Protein AF-A0A662KJL3-F1 (afdb_monomer)

Foldseek 3Di:
DQDDDPDPLCCLVPPVDDPVNVVVLVVVLVVVVVLVWQEEEAEPCRQVP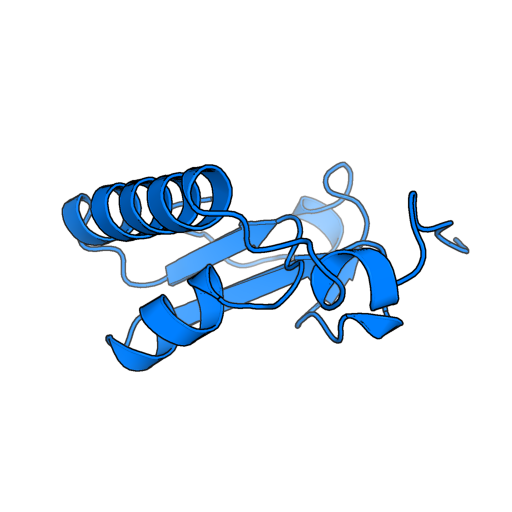NVVVCVVVVHHYFYEYCDCVSPGNDNDDPVCCVVPDPDDTPYD

Nearest PDB structures (foldseek):
  3e8s-assembly1_A-2  TM=8.113E-01  e=6.074E-03  Pseudomonas putida KT2440
  2azt-assembly1_A-2  TM=7.129E-01  e=5.740E-02  Homo sapiens
  1d2h-assembly1_C  TM=7.450E-01  e=1.593E-01  Rattus norvegicus
  8ryd-assembly1_B  TM=5.992E-01  e=9.243E-02  Pseudomonas aeruginosa
  3thr-assembly1_B  TM=5.463E-01  e=4.680E-02  Rattus norvegicus

Secondary structure (DSSP, 8-state):
-----SS-GGGGTSS---HHHHHHHHHHHHHHHHT--SEEEEES-TTSHHHHHHHHTT-EEEEEES-GGG--SEE--GGGHHHH--S--SB-

Mean predicted aligned error: 2.83 Å

Sequence (92 aa):
MKFVPQVPKEHYFKNYDTKERWISYWYQINEVLKLNPENVLEVGVGNKVVSDYLRKQGIKVTTVDIDPELEPDFVCSVTNLSEVLKSKYDVV

Radius of gyration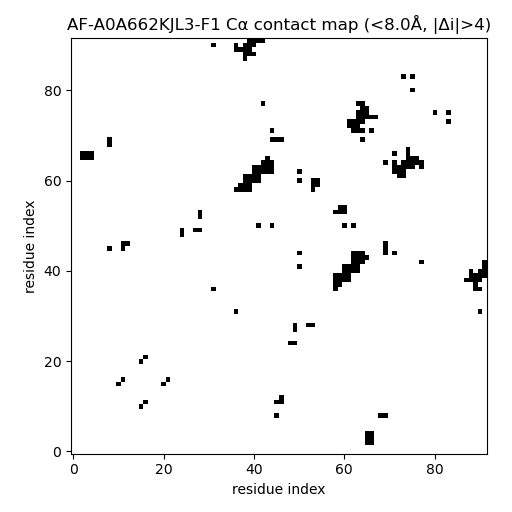: 13.45 Å; Cα contacts (8 Å, |Δi|>4): 110; chains: 1; bounding box: 29×31×34 Å

Structure (mmCIF, N/CA/C/O backbone):
data_AF-A0A662KJL3-F1
#
_entry.id   AF-A0A662KJL3-F1
#
loop_
_atom_site.group_PDB
_atom_site.id
_atom_site.type_symbol
_atom_site.label_atom_id
_atom_site.label_alt_id
_atom_site.label_comp_id
_atom_site.label_asym_id
_atom_site.label_entity_id
_atom_site.label_seq_id
_atom_site.pdbx_PDB_ins_code
_atom_site.Cartn_x
_atom_site.Cartn_y
_atom_site.Cartn_z
_atom_site.occupancy
_atom_site.B_iso_or_equiv
_atom_site.auth_seq_id
_atom_site.auth_comp_id
_atom_site.auth_asym_id
_atom_site.auth_atom_id
_atom_site.pdbx_PDB_model_num
ATOM 1 N N . MET A 1 1 ? 11.807 -19.728 7.119 1.00 58.69 1 MET A N 1
ATOM 2 C CA . MET A 1 1 ? 11.661 -20.126 5.699 1.00 58.69 1 MET A CA 1
ATOM 3 C C . MET A 1 1 ? 12.321 -19.063 4.841 1.00 58.69 1 MET A C 1
ATOM 5 O O . MET A 1 1 ? 12.260 -17.903 5.223 1.00 58.69 1 MET A O 1
ATOM 9 N N . LYS A 1 2 ? 12.974 -19.432 3.735 1.00 73.38 2 LYS A N 1
ATOM 10 C CA . LYS A 1 2 ? 13.490 -18.453 2.771 1.00 73.38 2 LYS A CA 1
ATOM 11 C C . LYS A 1 2 ? 12.401 -18.247 1.720 1.00 73.38 2 LYS A C 1
ATOM 13 O O . LYS A 1 2 ? 12.139 -19.168 0.951 1.00 73.38 2 LYS A O 1
ATOM 18 N N . PHE A 1 3 ? 11.713 -17.109 1.761 1.00 87.00 3 PHE A N 1
ATOM 19 C CA . PHE A 1 3 ? 10.756 -16.760 0.716 1.00 87.00 3 PHE A CA 1
ATOM 20 C C . PHE A 1 3 ? 11.512 -16.490 -0.586 1.00 87.00 3 PHE A C 1
ATOM 22 O O . PHE A 1 3 ? 12.631 -15.974 -0.564 1.00 87.00 3 PHE A O 1
ATOM 29 N N . VAL A 1 4 ? 10.921 -16.892 -1.708 1.00 91.38 4 VAL A N 1
ATOM 30 C CA . VAL A 1 4 ? 11.453 -16.616 -3.043 1.00 91.38 4 VAL A CA 1
ATOM 31 C C . VAL A 1 4 ? 10.485 -15.637 -3.704 1.00 91.38 4 VAL A C 1
ATOM 33 O O . VAL A 1 4 ? 9.349 -16.036 -3.971 1.00 91.38 4 VAL A O 1
ATOM 36 N N . PRO A 1 5 ? 10.887 -14.373 -3.924 1.00 90.81 5 PRO A N 1
ATOM 37 C CA . PRO A 1 5 ? 10.066 -13.400 -4.637 1.00 90.81 5 PRO A CA 1
ATOM 38 C C . PRO A 1 5 ? 9.723 -13.881 -6.051 1.00 90.81 5 PRO A C 1
ATOM 40 O O . PRO A 1 5 ? 10.532 -14.538 -6.709 1.00 90.81 5 PRO A O 1
ATOM 43 N N . GLN A 1 6 ? 8.520 -13.550 -6.529 1.00 90.19 6 GLN A N 1
ATOM 44 C CA . GLN A 1 6 ? 8.067 -13.928 -7.875 1.00 90.19 6 GLN A CA 1
ATOM 45 C C . GLN A 1 6 ? 8.865 -13.211 -8.976 1.00 90.19 6 GLN A C 1
ATOM 47 O O . GLN A 1 6 ? 9.115 -13.778 -10.039 1.00 90.19 6 GLN A O 1
ATOM 52 N N . VAL A 1 7 ? 9.235 -11.956 -8.727 1.00 94.00 7 VAL A N 1
ATOM 53 C CA . VAL A 1 7 ? 9.966 -11.074 -9.641 1.00 94.00 7 VAL A CA 1
ATOM 54 C C . VAL A 1 7 ? 11.036 -10.306 -8.856 1.00 94.00 7 VAL A C 1
ATOM 56 O O . VAL A 1 7 ? 10.866 -10.128 -7.651 1.00 94.00 7 VAL A O 1
ATOM 59 N N . PRO A 1 8 ? 12.119 -9.832 -9.502 1.00 94.19 8 PRO A N 1
ATOM 60 C CA . PRO A 1 8 ? 13.066 -8.914 -8.869 1.00 94.19 8 PRO A CA 1
ATOM 61 C C . PRO A 1 8 ? 12.385 -7.598 -8.480 1.00 94.19 8 PRO A C 1
ATOM 63 O O . PRO A 1 8 ? 11.493 -7.140 -9.203 1.00 94.19 8 PRO A O 1
ATOM 66 N N . LYS A 1 9 ? 12.843 -6.940 -7.409 1.00 94.50 9 LYS A N 1
ATOM 67 C CA . LYS A 1 9 ? 12.264 -5.669 -6.938 1.00 94.50 9 LYS A CA 1
ATOM 68 C C . LYS A 1 9 ? 12.206 -4.590 -8.017 1.00 94.50 9 LYS A C 1
ATOM 70 O O . LYS A 1 9 ? 11.261 -3.808 -8.062 1.00 94.50 9 LYS A O 1
ATOM 75 N N . GLU A 1 10 ? 13.174 -4.568 -8.938 1.00 95.50 10 GLU A N 1
ATOM 76 C CA . GLU A 1 10 ? 13.250 -3.590 -10.027 1.00 95.50 10 GLU A CA 1
ATOM 77 C C . GLU A 1 10 ? 12.020 -3.644 -10.939 1.00 95.50 10 GLU A C 1
ATOM 79 O O . GLU A 1 10 ? 11.695 -2.643 -11.582 1.00 95.50 10 GLU A O 1
ATOM 84 N N . HIS A 1 11 ? 11.318 -4.785 -10.977 1.00 95.00 11 HIS A N 1
ATOM 85 C CA . HIS A 1 11 ? 10.069 -4.940 -11.711 1.00 95.00 11 HIS A CA 1
ATOM 86 C C . HIS A 1 11 ? 9.036 -3.883 -11.320 1.00 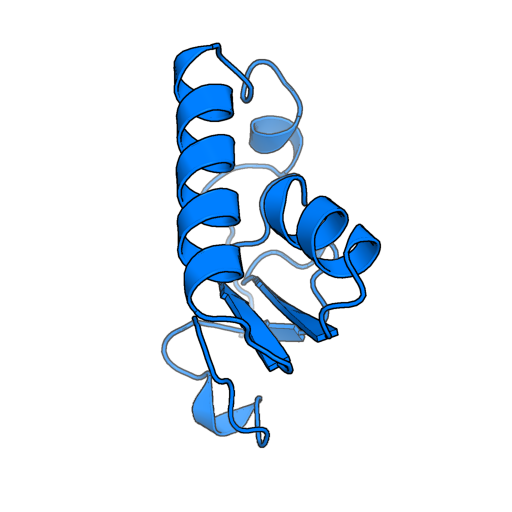95.00 11 HIS A C 1
ATOM 88 O O . HIS A 1 11 ? 8.356 -3.380 -12.205 1.00 95.00 11 HIS A O 1
ATOM 94 N N . TYR A 1 12 ? 8.955 -3.510 -10.038 1.00 94.56 12 TYR A N 1
ATOM 95 C CA . TYR A 1 12 ? 7.976 -2.543 -9.532 1.00 94.56 12 TYR A CA 1
ATOM 96 C C . TYR A 1 12 ? 8.354 -1.081 -9.814 1.00 94.56 12 TYR A C 1
ATOM 98 O O . TYR A 1 12 ? 7.510 -0.197 -9.700 1.00 94.56 12 TYR A O 1
ATOM 106 N N . PHE A 1 13 ? 9.600 -0.811 -10.218 1.00 92.25 13 PHE A N 1
ATOM 107 C CA . PHE A 1 13 ? 10.107 0.551 -10.444 1.00 92.25 13 PHE A CA 1
ATOM 108 C C . PHE A 1 13 ? 10.417 0.847 -11.916 1.00 92.25 13 PHE A C 1
ATOM 110 O O . PHE A 1 13 ? 10.486 2.009 -12.316 1.00 92.25 13 PHE A O 1
ATOM 117 N N . LYS A 1 14 ? 10.603 -0.183 -12.751 1.00 92.00 14 LYS A N 1
ATOM 118 C CA . LYS A 1 14 ? 10.966 -0.024 -14.164 1.00 92.00 14 LYS A CA 1
ATOM 119 C C . LYS A 1 14 ? 9.792 -0.368 -15.075 1.00 92.00 14 LYS A C 1
ATOM 121 O O . LYS A 1 14 ? 9.507 -1.535 -15.314 1.00 92.00 14 LYS A O 1
ATOM 126 N N . ASN A 1 15 ? 9.159 0.660 -15.644 1.00 90.50 15 ASN A N 1
ATOM 127 C CA . ASN A 1 15 ? 8.003 0.543 -16.549 1.00 90.50 15 ASN A CA 1
ATOM 128 C C . ASN A 1 15 ? 6.766 -0.144 -15.930 1.00 90.50 15 ASN A C 1
ATOM 130 O O . ASN A 1 15 ? 5.874 -0.564 -16.664 1.00 90.50 15 ASN A O 1
ATOM 134 N N . TYR A 1 16 ? 6.703 -0.258 -14.600 1.00 94.50 16 TYR A N 1
ATOM 135 C CA . TYR A 1 16 ? 5.569 -0.855 -13.889 1.00 94.50 16 TYR A CA 1
ATOM 136 C C . TYR A 1 16 ? 4.322 0.033 -13.924 1.00 94.50 16 TYR A C 1
ATOM 138 O O . TYR A 1 16 ? 3.198 -0.441 -14.113 1.00 94.50 16 TYR A O 1
ATOM 146 N N . ASP A 1 17 ? 4.542 1.339 -13.770 1.00 96.19 17 ASP A N 1
ATOM 147 C CA . ASP A 1 17 ? 3.498 2.344 -13.609 1.00 96.19 17 ASP A CA 1
ATOM 148 C C . ASP A 1 17 ? 2.971 2.842 -14.960 1.00 96.19 17 ASP A C 1
ATOM 150 O O . ASP A 1 17 ? 3.139 4.001 -15.347 1.00 96.19 17 ASP A O 1
ATOM 154 N N . THR A 1 18 ? 2.318 1.946 -15.702 1.00 97.12 18 THR A N 1
ATOM 155 C CA . THR A 1 18 ? 1.548 2.324 -16.894 1.00 97.12 18 THR A CA 1
ATOM 156 C C . THR A 1 18 ? 0.326 3.168 -16.516 1.00 97.12 18 THR A C 1
ATOM 158 O O . THR A 1 18 ? -0.065 3.265 -15.349 1.00 97.12 18 THR A O 1
ATOM 161 N N . LYS A 1 19 ? -0.341 3.763 -17.510 1.00 98.00 19 LYS A N 1
ATOM 162 C CA . LYS A 1 19 ? -1.580 4.524 -17.287 1.00 98.00 19 LYS A CA 1
ATOM 163 C C . LYS A 1 19 ? -2.653 3.676 -16.593 1.00 98.00 19 LYS A C 1
ATOM 165 O O . LYS A 1 19 ? -3.324 4.144 -15.679 1.00 98.00 19 LYS A O 1
ATOM 170 N N . GLU A 1 20 ? -2.800 2.424 -17.008 1.00 97.94 20 GLU A N 1
ATOM 171 C CA . GLU A 1 20 ? -3.762 1.469 -16.456 1.00 97.94 20 GLU A CA 1
ATOM 172 C C . GLU A 1 20 ? -3.421 1.125 -15.000 1.00 97.94 20 GLU A C 1
ATOM 174 O O . GLU A 1 20 ? -4.315 1.000 -14.157 1.00 97.94 20 GLU A O 1
ATOM 179 N N . ARG A 1 21 ? -2.125 1.038 -14.676 1.00 97.25 21 ARG A N 1
ATOM 180 C CA . ARG A 1 21 ? -1.651 0.819 -13.308 1.00 97.25 21 ARG A CA 1
ATOM 181 C C . ARG A 1 21 ? -1.983 2.007 -12.407 1.00 97.25 21 ARG A C 1
ATOM 183 O O . ARG A 1 21 ? -2.551 1.807 -11.339 1.00 97.25 21 ARG A O 1
ATOM 190 N N . TRP A 1 22 ? -1.735 3.231 -12.872 1.00 97.81 22 TRP A N 1
ATOM 191 C CA . TRP A 1 22 ? -2.115 4.452 -12.153 1.00 97.81 22 TRP A CA 1
ATOM 192 C C . TRP A 1 22 ? -3.614 4.535 -11.872 1.00 97.81 22 TRP A C 1
ATOM 194 O O . TRP A 1 22 ? -4.018 4.873 -10.761 1.00 97.81 22 TRP A O 1
ATOM 204 N N . ILE A 1 23 ? -4.444 4.180 -12.855 1.00 98.50 23 ILE A N 1
ATOM 205 C CA . ILE A 1 23 ? -5.899 4.102 -12.671 1.00 98.50 23 ILE A CA 1
ATOM 206 C C . ILE A 1 23 ? -6.247 3.054 -11.603 1.00 98.50 23 ILE A C 1
ATOM 208 O O . ILE A 1 23 ? -7.109 3.297 -10.763 1.00 98.50 23 ILE A O 1
ATOM 212 N N . SER A 1 24 ? -5.549 1.917 -11.589 1.00 98.12 24 SER A N 1
ATOM 213 C CA . SER A 1 24 ? -5.757 0.873 -10.580 1.00 98.12 24 SER A CA 1
ATOM 214 C C . SER A 1 24 ? -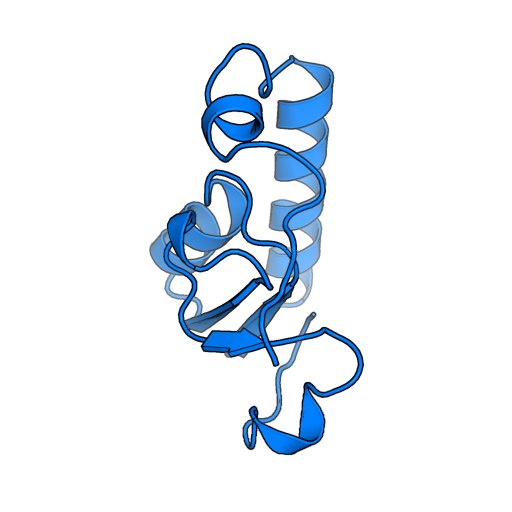5.415 1.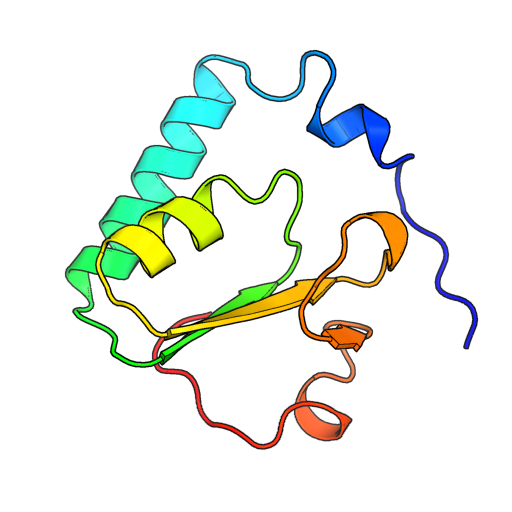359 -9.167 1.00 98.12 24 SER A C 1
ATOM 216 O O . SER A 1 24 ? -6.207 1.133 -8.255 1.00 98.12 24 SER A O 1
ATOM 218 N N . TYR A 1 25 ? -4.295 2.072 -8.982 1.00 98.31 25 TYR A N 1
ATOM 219 C CA . TYR A 1 25 ? -3.966 2.687 -7.690 1.00 98.31 25 TYR A CA 1
ATOM 220 C C . TYR A 1 25 ? -5.029 3.692 -7.259 1.00 98.31 25 TYR A C 1
ATOM 222 O O . TYR A 1 25 ? -5.435 3.692 -6.100 1.00 98.31 25 TYR A O 1
ATOM 230 N N . TRP A 1 26 ? -5.512 4.521 -8.192 1.00 98.56 26 TRP A N 1
ATOM 231 C CA . TRP A 1 26 ? -6.560 5.495 -7.901 1.00 98.56 26 TRP A CA 1
ATOM 232 C C . TRP A 1 26 ? -7.822 4.819 -7.358 1.00 98.56 26 TRP A C 1
ATOM 234 O O . TRP A 1 26 ? -8.338 5.255 -6.332 1.00 98.56 26 TRP A O 1
ATOM 244 N N . TYR A 1 27 ? -8.287 3.733 -7.987 1.00 98.62 27 TYR A N 1
ATOM 245 C CA . TYR A 1 27 ? -9.449 2.990 -7.492 1.00 98.62 27 TYR A CA 1
ATOM 246 C C . TYR A 1 27 ? -9.192 2.366 -6.119 1.00 98.62 27 TYR A C 1
ATOM 248 O O . TYR A 1 27 ? -10.032 2.515 -5.241 1.00 98.62 27 TYR A O 1
ATOM 256 N N . GLN A 1 28 ? -8.040 1.724 -5.905 1.00 98.56 28 GLN A N 1
ATOM 257 C CA . GLN A 1 28 ? -7.696 1.131 -4.605 1.00 98.56 28 GLN A CA 1
ATOM 258 C C . GLN A 1 28 ? -7.726 2.180 -3.488 1.00 98.56 28 GLN A C 1
ATOM 260 O O . GLN A 1 28 ? -8.433 2.011 -2.500 1.00 98.56 28 GLN A O 1
ATOM 265 N N . ILE A 1 29 ? -7.037 3.306 -3.686 1.00 98.69 29 ILE A N 1
ATOM 266 C CA . ILE A 1 29 ? -7.021 4.424 -2.737 1.00 98.69 29 ILE A CA 1
ATOM 267 C C . ILE A 1 29 ? -8.441 4.950 -2.502 1.00 98.69 29 ILE A C 1
ATOM 269 O O . ILE A 1 29 ? -8.858 5.110 -1.359 1.00 98.69 29 ILE A O 1
ATOM 273 N N . ASN A 1 30 ? -9.194 5.213 -3.570 1.00 98.62 30 ASN A N 1
ATOM 274 C CA . ASN A 1 30 ? -10.539 5.770 -3.478 1.00 98.62 30 ASN A CA 1
ATOM 275 C C . ASN A 1 30 ? -11.505 4.843 -2.723 1.00 98.62 30 ASN A C 1
ATOM 277 O O . ASN A 1 30 ? -12.271 5.319 -1.889 1.00 98.62 30 ASN A O 1
ATOM 281 N N . GLU A 1 31 ? -11.465 3.535 -2.982 1.00 98.62 31 GLU A N 1
ATOM 282 C CA . GLU A 1 31 ? -12.305 2.570 -2.269 1.00 98.62 31 GLU A CA 1
ATOM 283 C C . GLU A 1 31 ? -11.900 2.430 -0.798 1.00 98.62 31 GLU A C 1
ATOM 285 O O . GLU A 1 31 ? -12.781 2.404 0.058 1.00 98.62 31 GLU A O 1
ATOM 290 N N . VAL A 1 32 ? -10.600 2.448 -0.475 1.00 98.56 32 VAL A N 1
ATOM 291 C CA . VAL A 1 32 ? -10.144 2.466 0.925 1.00 98.56 32 VAL A CA 1
ATOM 292 C C . VAL A 1 32 ? -10.641 3.725 1.641 1.00 98.56 32 VAL A C 1
ATOM 294 O O . VAL A 1 32 ? -11.224 3.626 2.716 1.00 98.56 32 VAL A O 1
ATOM 297 N N . LEU A 1 33 ? -10.482 4.913 1.046 1.00 98.19 33 LEU A N 1
ATOM 298 C CA . LEU A 1 33 ? -10.888 6.175 1.678 1.00 98.19 33 LEU A CA 1
ATOM 299 C C . LEU A 1 33 ? -12.400 6.278 1.913 1.00 98.19 33 LEU A C 1
ATOM 301 O O . LEU A 1 33 ? -12.821 6.841 2.922 1.00 98.19 33 LEU A O 1
ATOM 305 N N . LYS A 1 34 ? -13.228 5.716 1.025 1.00 98.38 34 LYS A N 1
ATOM 306 C CA . LYS A 1 34 ? -14.693 5.693 1.194 1.00 98.38 34 LYS A CA 1
ATOM 307 C C . LYS A 1 34 ? -15.149 4.943 2.443 1.00 98.38 34 LYS A C 1
ATOM 309 O O . LYS A 1 34 ? -16.232 5.227 2.948 1.00 98.38 34 LYS A O 1
ATOM 314 N N . LEU A 1 35 ? -14.348 3.995 2.924 1.00 98.31 35 LEU A N 1
ATOM 315 C CA . LEU A 1 35 ? -14.639 3.234 4.137 1.00 98.31 35 LEU A CA 1
ATOM 316 C C . LEU A 1 35 ? -14.266 4.002 5.414 1.00 98.31 35 LEU A C 1
ATOM 318 O O . LEU A 1 35 ? -14.613 3.552 6.501 1.00 98.31 35 LEU A O 1
ATOM 322 N N . ASN A 1 36 ? -13.596 5.156 5.284 1.00 97.56 36 ASN A N 1
ATOM 323 C CA . ASN A 1 36 ? -13.085 5.969 6.388 1.00 97.56 36 ASN A CA 1
ATOM 324 C C . ASN A 1 36 ? -12.346 5.139 7.470 1.00 97.56 36 ASN A C 1
ATOM 326 O O . ASN A 1 36 ? -12.711 5.223 8.646 1.00 97.56 36 ASN A O 1
ATOM 330 N N . PRO A 1 37 ? -11.355 4.303 7.092 1.00 98.25 37 PRO A N 1
ATOM 331 C CA . PRO A 1 37 ? -10.668 3.423 8.028 1.00 98.25 37 PRO A CA 1
ATOM 332 C C . PRO A 1 37 ? -9.651 4.187 8.875 1.00 98.25 37 PRO A C 1
ATOM 334 O O . PRO A 1 37 ? -9.048 5.163 8.424 1.00 98.25 37 PRO A O 1
ATOM 337 N N . GLU A 1 38 ? -9.386 3.679 10.075 1.00 97.69 38 GLU A N 1
ATOM 338 C CA . GLU A 1 38 ? -8.299 4.174 10.919 1.00 97.69 38 GLU A CA 1
ATOM 339 C C . GLU A 1 38 ? -7.038 3.316 10.754 1.00 97.69 38 GLU A C 1
ATOM 341 O O . GLU A 1 38 ? -5.923 3.842 10.806 1.00 97.69 38 GLU A O 1
ATOM 346 N N . ASN A 1 39 ? -7.200 2.004 10.533 1.00 98.12 39 ASN A N 1
ATOM 347 C CA . ASN A 1 39 ? -6.107 1.037 10.474 1.00 98.12 39 ASN A CA 1
ATOM 348 C C . ASN A 1 39 ? -6.243 0.073 9.281 1.00 98.12 39 ASN A C 1
ATOM 350 O O . ASN A 1 39 ? -7.120 -0.789 9.257 1.00 98.12 39 ASN A O 1
ATOM 354 N N . VAL A 1 40 ? -5.322 0.171 8.322 1.00 98.62 40 VAL A N 1
ATOM 355 C CA . VAL A 1 40 ? -5.309 -0.588 7.061 1.00 98.62 40 VAL A CA 1
ATOM 356 C C . VAL A 1 40 ? -4.119 -1.546 7.015 1.00 98.62 40 VAL A C 1
ATOM 358 O O . VAL A 1 40 ? -3.017 -1.210 7.459 1.00 98.62 40 VAL A O 1
ATOM 361 N N . LEU A 1 41 ? -4.340 -2.739 6.470 1.00 98.38 41 LEU A N 1
ATOM 362 C CA . LEU A 1 41 ? -3.285 -3.681 6.103 1.00 98.38 41 LEU A CA 1
ATOM 363 C C . LEU A 1 41 ? -3.131 -3.677 4.582 1.00 98.38 41 LEU A C 1
ATOM 365 O O . LEU A 1 41 ? -4.093 -3.944 3.887 1.00 98.38 41 LEU A O 1
ATOM 369 N N . GLU A 1 42 ? -1.937 -3.425 4.060 1.00 98.50 42 GLU A N 1
ATOM 370 C CA . GLU A 1 42 ? -1.630 -3.638 2.642 1.00 98.50 42 GLU A CA 1
ATOM 371 C C . GLU A 1 42 ? -0.823 -4.933 2.495 1.00 98.50 42 GLU A C 1
ATOM 373 O O . GLU A 1 42 ? 0.244 -5.080 3.098 1.00 98.50 42 GLU A O 1
ATOM 378 N N . VAL A 1 43 ? -1.323 -5.874 1.690 1.00 97.81 43 VAL A N 1
ATOM 379 C CA . VAL A 1 43 ? -0.627 -7.126 1.356 1.00 97.81 43 VAL A CA 1
ATOM 380 C C . VAL A 1 43 ? -0.082 -7.036 -0.068 1.00 97.81 43 VAL A C 1
ATOM 382 O O . VAL A 1 43 ? -0.849 -6.891 -1.014 1.00 97.81 43 VAL A O 1
ATOM 385 N N . GLY A 1 44 ? 1.234 -7.185 -0.223 1.00 96.69 44 GLY A N 1
ATOM 386 C CA . GLY A 1 44 ? 1.927 -6.983 -1.495 1.00 96.69 44 GLY A CA 1
ATOM 387 C C . GLY A 1 44 ? 2.223 -5.503 -1.727 1.00 96.69 44 GLY A C 1
ATOM 388 O O . GLY A 1 44 ? 1.478 -4.821 -2.423 1.00 96.69 44 GLY A O 1
ATOM 389 N N . VAL A 1 45 ? 3.313 -4.999 -1.143 1.00 97.06 45 VAL A N 1
ATOM 390 C CA . VAL A 1 45 ? 3.580 -3.549 -1.043 1.00 97.06 45 VAL A CA 1
ATOM 391 C C . VAL A 1 45 ? 4.038 -2.921 -2.369 1.00 97.06 45 VAL A C 1
ATOM 393 O O . VAL A 1 45 ? 3.897 -1.715 -2.584 1.00 97.06 45 VAL A O 1
ATOM 396 N N . GLY A 1 46 ? 4.598 -3.727 -3.278 1.00 95.94 46 GLY A N 1
ATOM 397 C CA . GLY A 1 46 ? 5.075 -3.272 -4.586 1.00 95.94 46 GLY A CA 1
ATOM 398 C C . GLY A 1 46 ? 6.000 -2.052 -4.485 1.00 95.94 46 GLY A C 1
ATOM 399 O O . GLY A 1 46 ? 7.006 -2.075 -3.781 1.00 95.94 46 GLY A O 1
ATOM 400 N N . ASN A 1 47 ? 5.650 -0.968 -5.182 1.00 96.75 47 ASN A N 1
ATOM 401 C CA . ASN A 1 47 ? 6.391 0.300 -5.166 1.00 96.75 47 ASN A CA 1
ATOM 402 C C . ASN A 1 47 ? 5.866 1.331 -4.146 1.00 96.75 47 ASN A C 1
ATOM 404 O O . ASN A 1 47 ? 6.229 2.502 -4.245 1.00 96.75 47 ASN A O 1
ATOM 408 N N . LYS A 1 48 ? 5.027 0.918 -3.183 1.00 97.94 48 LYS A N 1
ATOM 409 C CA . LYS A 1 48 ? 4.501 1.739 -2.072 1.00 97.94 48 LYS A CA 1
ATOM 410 C C . LYS A 1 48 ? 3.554 2.885 -2.457 1.00 97.94 48 LYS A C 1
ATOM 412 O O . LYS A 1 48 ? 3.173 3.663 -1.588 1.00 97.94 48 LYS A O 1
ATOM 417 N N . VAL A 1 49 ? 3.104 3.001 -3.713 1.00 98.12 49 VAL A N 1
ATOM 418 C CA . VAL A 1 49 ? 2.235 4.124 -4.139 1.00 98.12 49 VAL A CA 1
ATOM 419 C C . VAL A 1 49 ? 0.950 4.225 -3.305 1.00 98.12 49 VAL A C 1
ATOM 421 O O . VAL A 1 49 ? 0.561 5.327 -2.910 1.00 98.12 49 VAL A O 1
ATOM 424 N N . VAL A 1 50 ? 0.297 3.095 -3.020 1.00 98.50 50 VAL A N 1
ATOM 425 C CA . VAL A 1 50 ? -0.966 3.066 -2.268 1.00 98.50 50 VAL A CA 1
ATOM 426 C C . VAL A 1 50 ? -0.725 3.350 -0.785 1.00 98.50 50 VAL A C 1
ATOM 428 O O . VAL A 1 50 ? -1.305 4.307 -0.263 1.00 98.50 50 VAL A O 1
ATOM 431 N N . SER A 1 51 ? 0.160 2.604 -0.109 1.00 98.56 51 SER A N 1
ATOM 432 C CA . SER A 1 51 ? 0.480 2.863 1.305 1.00 98.56 51 SER A CA 1
ATOM 433 C C . SER A 1 51 ? 0.992 4.274 1.558 1.00 98.56 51 SER A C 1
ATOM 435 O O . SER A 1 51 ? 0.549 4.904 2.518 1.00 98.56 51 SER A O 1
ATOM 437 N N . ASP A 1 52 ? 1.885 4.804 0.721 1.00 98.56 52 ASP A N 1
ATOM 438 C CA . ASP A 1 52 ? 2.429 6.149 0.914 1.00 98.56 52 ASP A CA 1
ATOM 439 C C . ASP A 1 52 ? 1.348 7.222 0.794 1.00 98.56 52 ASP A C 1
ATOM 441 O O . ASP A 1 52 ? 1.355 8.198 1.549 1.00 98.56 52 ASP A O 1
ATOM 445 N N . TYR A 1 53 ? 0.400 7.060 -0.132 1.00 98.62 53 TYR A N 1
ATOM 446 C CA . TYR A 1 53 ? -0.715 7.993 -0.248 1.00 98.62 53 TYR A CA 1
ATOM 447 C C . TYR A 1 53 ? -1.644 7.913 0.969 1.00 98.62 53 TYR A C 1
ATOM 449 O O . TYR A 1 53 ? -1.968 8.946 1.554 1.00 98.62 53 TYR A O 1
ATOM 457 N N . LEU A 1 54 ? -2.038 6.707 1.387 1.00 98.62 54 LEU A N 1
ATOM 458 C CA . LEU A 1 54 ? -2.915 6.508 2.547 1.00 98.62 54 LEU A CA 1
ATOM 459 C C . LEU A 1 54 ? -2.275 7.036 3.841 1.00 98.62 54 LEU A C 1
ATOM 461 O O . LEU A 1 54 ? -2.922 7.762 4.596 1.00 98.62 54 LEU A O 1
ATOM 465 N N . ARG A 1 55 ? -0.977 6.781 4.054 1.00 98.56 55 ARG A N 1
ATOM 466 C CA . ARG A 1 55 ? -0.213 7.345 5.181 1.00 98.56 55 ARG A CA 1
ATOM 467 C C . ARG A 1 55 ? -0.190 8.872 5.148 1.00 98.56 55 ARG A C 1
ATOM 469 O O . ARG A 1 55 ? -0.356 9.504 6.188 1.00 98.56 55 ARG A O 1
ATOM 476 N N . LYS A 1 56 ? -0.049 9.489 3.966 1.00 98.31 56 LYS A N 1
ATOM 477 C CA . LYS A 1 56 ? -0.146 10.955 3.806 1.00 98.31 56 LYS A CA 1
ATOM 478 C C . LYS A 1 56 ? -1.535 11.507 4.136 1.00 98.31 56 LYS A C 1
ATOM 480 O O . LYS A 1 56 ? -1.623 12.665 4.530 1.00 98.31 56 LYS A O 1
ATOM 485 N N . GLN A 1 57 ? -2.594 10.707 4.005 1.00 97.75 57 GLN A N 1
ATOM 486 C CA . GLN A 1 57 ? -3.944 11.062 4.466 1.00 97.75 57 GLN A CA 1
ATOM 487 C C . GLN A 1 57 ? -4.140 10.851 5.981 1.00 97.75 57 GLN A C 1
ATOM 489 O O . GLN A 1 57 ? -5.239 11.052 6.486 1.00 97.75 57 GLN A O 1
ATOM 494 N N . GLY A 1 58 ? -3.093 10.465 6.720 1.00 98.00 58 GLY A N 1
ATOM 495 C CA . GLY A 1 58 ? -3.147 10.245 8.167 1.00 98.00 58 GLY A CA 1
ATOM 496 C C . GLY A 1 58 ? -3.652 8.860 8.580 1.00 98.00 58 GLY A C 1
ATOM 497 O O . GLY A 1 58 ? -3.830 8.618 9.771 1.00 98.00 58 GLY A O 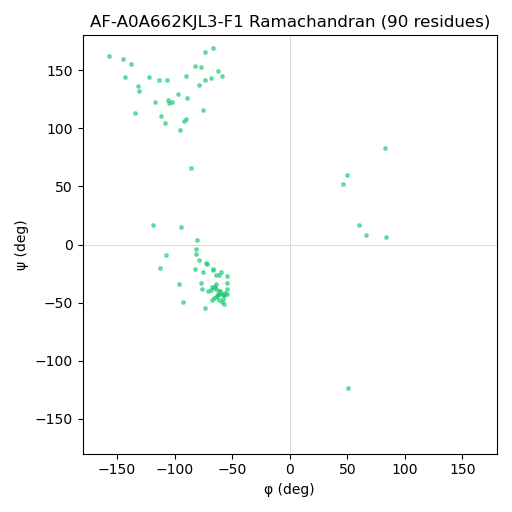1
ATOM 498 N N . ILE A 1 59 ? -3.859 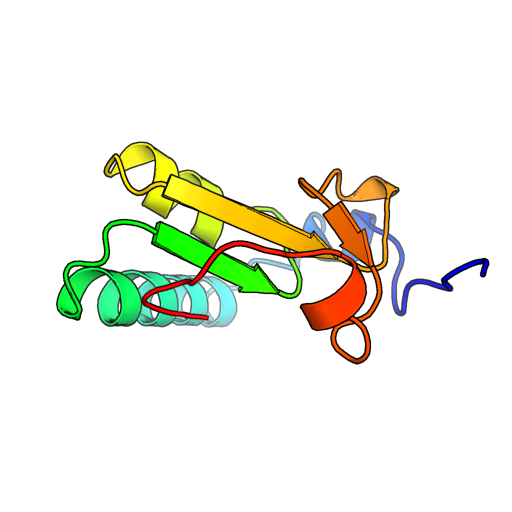7.946 7.628 1.00 98.44 59 ILE A N 1
ATOM 499 C CA . ILE A 1 59 ? -4.306 6.578 7.909 1.00 98.44 59 ILE A CA 1
ATOM 500 C C . ILE A 1 59 ? -3.120 5.748 8.395 1.00 98.44 59 ILE A C 1
ATOM 502 O O . ILE A 1 59 ? -2.024 5.798 7.826 1.00 98.44 59 ILE A O 1
ATOM 506 N N . LYS A 1 60 ? -3.336 4.936 9.432 1.00 98.44 60 LYS A N 1
ATOM 507 C CA . LYS A 1 60 ? -2.335 3.972 9.878 1.00 98.44 60 LYS A CA 1
ATOM 508 C C . LYS A 1 60 ? -2.312 2.797 8.904 1.00 98.44 60 LYS A C 1
ATOM 510 O O . LYS A 1 60 ? -3.286 2.063 8.800 1.00 98.44 60 LYS A O 1
ATOM 515 N N . VAL A 1 61 ? -1.189 2.604 8.215 1.00 98.56 61 VAL A N 1
ATOM 516 C CA . VAL A 1 61 ? -1.009 1.501 7.260 1.00 98.56 61 VAL A CA 1
ATOM 517 C C . VAL A 1 61 ? 0.111 0.586 7.730 1.00 98.56 61 VAL A C 1
ATOM 519 O O . VAL A 1 61 ? 1.237 1.051 7.917 1.00 98.56 61 VAL A O 1
ATOM 522 N N . THR A 1 62 ? -0.208 -0.697 7.904 1.00 98.50 62 THR A N 1
ATOM 523 C CA . THR A 1 62 ? 0.774 -1.781 8.045 1.00 98.50 62 THR A CA 1
ATOM 524 C C . THR A 1 62 ? 0.972 -2.456 6.695 1.00 98.50 62 THR A C 1
ATOM 526 O O . THR A 1 62 ? -0.014 -2.845 6.077 1.00 98.50 62 THR A O 1
ATOM 529 N N . THR A 1 63 ? 2.210 -2.630 6.244 1.00 98.56 63 THR A N 1
ATOM 530 C CA . THR A 1 63 ? 2.521 -3.320 4.984 1.00 98.56 63 THR A CA 1
ATOM 531 C C . THR A 1 63 ? 3.112 -4.704 5.226 1.00 98.56 63 THR A C 1
ATOM 533 O O . THR A 1 63 ? 3.912 -4.914 6.141 1.00 98.56 63 THR A O 1
ATOM 536 N N . VAL A 1 64 ? 2.725 -5.664 4.389 1.00 97.81 64 VAL A N 1
ATOM 537 C CA . VAL A 1 64 ? 3.244 -7.031 4.419 1.00 97.81 64 VAL A CA 1
ATOM 538 C C . VAL A 1 64 ? 3.656 -7.462 3.027 1.00 97.81 64 VAL A C 1
ATOM 540 O O . VAL A 1 64 ? 2.886 -7.338 2.079 1.00 97.81 64 VAL A O 1
ATOM 543 N N . ASP A 1 65 ? 4.849 -8.032 2.921 1.00 97.38 65 ASP A N 1
ATOM 544 C CA . ASP A 1 65 ? 5.317 -8.684 1.703 1.00 97.38 65 ASP A CA 1
ATOM 545 C C . ASP A 1 65 ? 6.185 -9.898 2.055 1.00 97.38 65 ASP A C 1
ATOM 547 O O . ASP A 1 65 ? 6.708 -10.009 3.162 1.00 97.38 65 ASP A O 1
ATOM 551 N N . ILE A 1 66 ? 6.345 -10.827 1.120 1.00 96.62 66 ILE A N 1
ATOM 552 C CA . ILE A 1 66 ? 7.310 -11.920 1.260 1.00 96.62 66 ILE A CA 1
ATOM 553 C C . ILE A 1 66 ? 8.725 -11.479 0.869 1.00 96.62 66 ILE A C 1
ATOM 555 O O . ILE A 1 66 ? 9.690 -12.130 1.275 1.00 96.62 66 ILE A O 1
ATOM 559 N N . ASP A 1 67 ? 8.845 -10.410 0.078 1.00 96.50 67 ASP A N 1
ATOM 560 C CA . ASP A 1 67 ? 10.111 -9.857 -0.383 1.00 96.50 67 ASP A CA 1
ATOM 561 C C . ASP A 1 67 ? 10.649 -8.799 0.603 1.00 96.50 67 ASP A C 1
ATOM 563 O O . ASP A 1 67 ? 10.111 -7.689 0.681 1.00 96.50 67 ASP A O 1
ATOM 567 N N . PRO A 1 68 ? 11.726 -9.097 1.360 1.00 95.75 68 PRO A N 1
ATOM 568 C CA . PRO A 1 68 ? 12.328 -8.128 2.269 1.00 95.75 68 PRO A CA 1
ATOM 569 C C . PRO A 1 68 ? 12.978 -6.944 1.543 1.00 95.75 68 PRO A C 1
ATOM 571 O O . PRO A 1 68 ? 13.165 -5.902 2.165 1.00 95.75 68 PRO A O 1
ATOM 574 N N . GLU A 1 69 ? 13.331 -7.066 0.257 1.00 95.88 69 GLU A N 1
ATOM 575 C CA . GLU A 1 69 ? 13.954 -5.965 -0.483 1.00 95.88 69 GLU A CA 1
ATOM 576 C C . GLU A 1 69 ? 12.981 -4.825 -0.806 1.00 95.88 69 GLU A C 1
ATOM 578 O O . GLU A 1 69 ? 13.424 -3.721 -1.125 1.00 95.88 69 GLU A O 1
ATOM 583 N N . LEU A 1 70 ? 11.670 -5.075 -0.717 1.00 96.19 70 LEU A N 1
ATOM 584 C CA . LEU A 1 70 ? 10.639 -4.040 -0.830 1.00 96.19 70 LEU A CA 1
ATOM 585 C C . LEU A 1 70 ? 10.435 -3.268 0.482 1.00 96.19 70 LEU A C 1
ATOM 587 O O . LEU A 1 70 ? 9.678 -2.298 0.509 1.00 96.19 70 LEU A O 1
ATOM 591 N N . GLU A 1 71 ? 11.128 -3.668 1.554 1.00 96.81 71 GLU A N 1
ATOM 592 C CA . GLU A 1 71 ? 11.080 -3.070 2.892 1.00 96.81 71 GLU A CA 1
ATOM 593 C C . GLU A 1 71 ? 9.634 -2.883 3.412 1.00 96.81 71 GLU A C 1
ATOM 595 O O . GLU A 1 71 ? 9.207 -1.743 3.647 1.00 96.81 71 GLU A O 1
ATOM 600 N N . PRO A 1 72 ? 8.844 -3.970 3.545 1.00 97.56 72 PRO A N 1
ATOM 601 C CA . PRO A 1 72 ? 7.547 -3.928 4.218 1.00 97.56 72 PRO A CA 1
ATOM 602 C C . PRO A 1 72 ? 7.712 -3.816 5.745 1.00 97.56 72 PRO A C 1
ATOM 604 O O . PRO A 1 72 ? 8.778 -4.117 6.284 1.00 97.56 72 PRO A O 1
ATOM 607 N N . ASP A 1 73 ? 6.638 -3.467 6.460 1.00 97.81 73 ASP A N 1
ATOM 608 C CA . ASP A 1 73 ? 6.642 -3.450 7.931 1.00 97.81 73 ASP A CA 1
ATOM 609 C C . ASP A 1 73 ? 6.836 -4.863 8.509 1.00 97.81 73 ASP A C 1
ATOM 611 O O . ASP A 1 73 ? 7.535 -5.044 9.508 1.00 97.81 73 ASP A O 1
ATOM 615 N N . PHE A 1 74 ? 6.253 -5.882 7.864 1.00 96.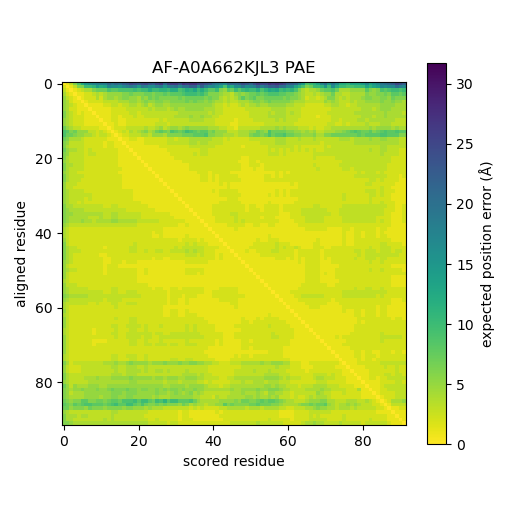94 74 PHE A N 1
ATOM 616 C CA . PHE A 1 74 ? 6.490 -7.288 8.197 1.00 96.94 74 PHE A CA 1
ATOM 617 C C . PHE A 1 74 ? 6.793 -8.123 6.955 1.00 96.94 74 PHE A C 1
ATOM 619 O O . PHE A 1 74 ? 6.099 -8.049 5.943 1.00 96.94 74 PHE A O 1
ATOM 626 N N . VAL A 1 75 ? 7.799 -8.994 7.077 1.00 96.38 75 VAL A N 1
ATOM 627 C CA . VAL A 1 75 ? 8.141 -9.975 6.043 1.00 96.38 75 VAL A CA 1
ATOM 628 C C . VAL A 1 75 ? 7.458 -11.305 6.359 1.00 96.38 75 VAL A C 1
ATOM 630 O O . VAL A 1 75 ? 7.941 -12.065 7.205 1.00 96.38 75 VAL A O 1
ATOM 633 N N . CYS A 1 76 ? 6.322 -11.599 5.721 1.00 94.56 76 CYS A N 1
ATOM 634 C CA . CYS A 1 76 ? 5.616 -12.867 5.920 1.00 94.56 76 CYS A CA 1
ATOM 635 C C . CYS A 1 76 ? 4.692 -13.261 4.757 1.00 94.56 76 CYS A C 1
ATOM 637 O O . CYS A 1 76 ? 4.316 -12.452 3.915 1.00 94.56 76 CYS A O 1
ATOM 639 N N . SER A 1 77 ? 4.324 -14.547 4.715 1.00 94.56 77 SER A N 1
ATOM 640 C CA . SER A 1 77 ? 3.332 -15.063 3.765 1.00 94.56 77 SER A CA 1
ATOM 641 C C . SER A 1 77 ? 1.925 -14.622 4.155 1.00 94.56 77 SER A C 1
ATOM 643 O O . SER A 1 77 ? 1.552 -14.712 5.328 1.00 94.56 77 SER A O 1
ATOM 645 N N . VAL A 1 78 ? 1.101 -14.294 3.155 1.00 94.62 78 VAL A N 1
ATOM 646 C CA . VAL A 1 78 ? -0.342 -14.048 3.324 1.00 94.62 78 VAL A CA 1
ATOM 647 C C . VAL A 1 78 ? -1.067 -15.222 4.008 1.00 94.62 78 VAL A C 1
ATOM 649 O O . VAL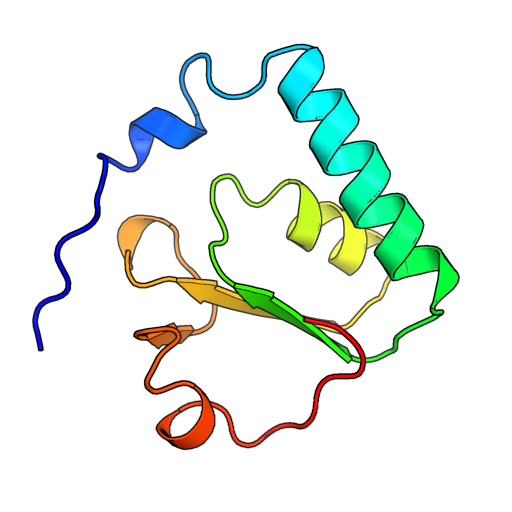 A 1 78 ? -2.045 -15.032 4.723 1.00 94.62 78 VAL A O 1
ATOM 652 N N . THR A 1 79 ? -0.554 -16.449 3.869 1.00 94.31 79 THR A N 1
ATOM 653 C CA . THR A 1 79 ? -1.117 -17.644 4.525 1.00 94.31 79 THR A CA 1
ATOM 654 C C . THR A 1 79 ? -0.854 -17.699 6.029 1.00 94.31 79 THR A C 1
ATOM 656 O O . THR A 1 79 ? -1.502 -18.473 6.726 1.00 94.31 79 THR A O 1
ATOM 659 N N . ASN A 1 80 ? 0.090 -16.898 6.533 1.00 93.69 80 ASN A N 1
ATOM 660 C CA . ASN A 1 80 ? 0.554 -16.932 7.920 1.00 93.69 80 ASN A CA 1
ATOM 661 C C . ASN A 1 80 ? 0.304 -15.592 8.640 1.00 93.69 80 ASN A C 1
ATOM 663 O O . ASN A 1 80 ? 0.897 -15.333 9.689 1.00 93.69 80 ASN A O 1
ATOM 667 N N . LEU A 1 81 ? -0.568 -14.727 8.101 1.00 93.69 81 LEU A N 1
ATOM 668 C CA . LEU A 1 81 ? -0.820 -13.392 8.660 1.00 93.69 81 LEU A CA 1
ATOM 669 C C . LEU A 1 81 ? -1.217 -13.443 10.137 1.00 93.69 81 LEU A C 1
ATOM 671 O O . LEU A 1 81 ? -0.691 -12.666 10.920 1.00 93.69 81 LEU A O 1
ATOM 675 N N . SER A 1 82 ? -2.078 -14.376 10.550 1.00 91.50 82 SER A N 1
ATOM 676 C CA . SER A 1 82 ? -2.549 -14.475 11.944 1.00 91.50 82 SER A CA 1
ATOM 677 C C . SER A 1 82 ? -1.456 -14.863 12.952 1.00 91.50 82 SER A C 1
ATOM 679 O O . SER A 1 82 ? -1.575 -14.608 14.157 1.00 91.50 82 SER A O 1
ATOM 681 N N . GLU A 1 83 ? -0.375 -15.491 12.490 1.00 91.94 83 GLU A N 1
ATOM 682 C CA . GLU A 1 83 ? 0.762 -15.838 13.344 1.00 91.94 83 GLU A CA 1
ATOM 683 C C . GLU A 1 83 ? 1.612 -14.602 13.650 1.00 91.94 83 GLU A C 1
ATOM 685 O O . GLU A 1 83 ? 2.036 -14.431 14.795 1.00 91.94 83 GLU A O 1
ATOM 690 N N . VAL A 1 84 ? 1.782 -13.727 12.655 1.00 92.31 84 VAL A N 1
ATOM 691 C CA . VAL A 1 84 ? 2.672 -12.557 12.692 1.00 92.31 84 VAL A CA 1
ATOM 692 C C . VAL A 1 84 ? 1.939 -11.296 13.147 1.00 92.31 84 VAL A C 1
ATOM 694 O O . VAL A 1 84 ? 2.386 -10.606 14.061 1.00 92.31 84 VAL A O 1
ATOM 697 N N . LEU A 1 85 ? 0.786 -11.012 12.549 1.00 94.31 85 LEU A N 1
ATOM 698 C CA . LEU A 1 85 ? -0.037 -9.852 12.853 1.00 94.31 85 LEU A CA 1
ATOM 699 C C . LEU A 1 85 ? -1.017 -10.188 13.978 1.00 94.31 85 LEU A C 1
ATOM 701 O O . LEU A 1 85 ? -1.786 -11.146 13.902 1.00 94.31 85 LEU A O 1
ATOM 705 N N . LYS A 1 86 ? -0.997 -9.375 15.036 1.00 91.06 86 LYS A N 1
ATOM 706 C CA . LYS A 1 86 ? -1.923 -9.488 16.179 1.00 91.06 86 LYS A CA 1
ATOM 707 C C . LYS A 1 86 ? -2.979 -8.386 16.214 1.00 91.06 86 LYS A C 1
ATOM 709 O O . LYS A 1 86 ? -3.905 -8.448 17.019 1.00 91.06 86 LYS A O 1
ATOM 714 N N . SER A 1 87 ? -2.838 -7.376 15.362 1.00 91.75 87 SER A N 1
ATOM 715 C CA . SER A 1 87 ? -3.778 -6.262 15.255 1.00 91.75 87 SER A CA 1
ATOM 716 C C . SER A 1 87 ? -4.980 -6.621 14.381 1.00 91.75 87 SER A C 1
ATOM 718 O O . SER A 1 87 ? -4.889 -7.468 13.496 1.00 91.75 87 SER A O 1
ATOM 720 N N . LYS A 1 88 ? -6.110 -5.953 14.634 1.00 94.00 88 LYS A N 1
ATOM 721 C CA . LYS A 1 88 ? -7.266 -5.945 13.732 1.00 94.00 88 LYS A CA 1
ATOM 722 C C . LYS A 1 88 ? -7.127 -4.789 12.749 1.00 94.00 88 LYS A C 1
ATOM 724 O O . LYS A 1 88 ? -6.639 -3.731 13.139 1.00 94.00 88 LYS A O 1
ATOM 729 N N . TYR A 1 89 ? -7.575 -5.001 11.522 1.00 97.12 89 TYR A N 1
ATOM 730 C CA . TYR A 1 89 ? -7.566 -4.007 10.455 1.00 97.12 89 TYR A CA 1
ATOM 731 C C . TYR A 1 89 ? -8.991 -3.800 9.964 1.00 97.12 89 TYR A C 1
ATOM 733 O O . TYR A 1 89 ? -9.773 -4.752 9.934 1.00 97.12 89 TYR A O 1
ATOM 741 N N . ASP A 1 90 ? -9.312 -2.564 9.608 1.00 97.88 90 ASP A N 1
ATOM 742 C CA . ASP A 1 90 ? -10.633 -2.182 9.113 1.00 97.88 90 ASP A CA 1
ATOM 743 C C . ASP A 1 90 ? -10.800 -2.606 7.649 1.00 97.88 90 ASP A C 1
ATOM 745 O O . ASP A 1 90 ? -11.892 -2.969 7.215 1.00 97.88 90 ASP A O 1
ATOM 749 N N . VAL A 1 91 ? -9.691 -2.576 6.901 1.00 97.38 91 VAL A N 1
ATOM 750 C CA . VAL A 1 91 ? -9.598 -2.906 5.476 1.00 97.38 91 VAL A CA 1
ATOM 751 C C . VAL A 1 91 ? -8.269 -3.616 5.208 1.00 97.38 91 VAL A C 1
ATOM 753 O O . VAL A 1 91 ? -7.253 -3.293 5.838 1.00 97.38 91 VAL A O 1
ATOM 756 N N . VAL A 1 92 ? -8.302 -4.579 4.283 1.00 95.38 92 VAL A N 1
ATOM 757 C CA . VAL A 1 92 ? -7.145 -5.298 3.727 1.00 95.38 92 VAL A CA 1
ATOM 758 C C . VAL A 1 92 ? -7.153 -5.151 2.213 1.00 95.38 92 VAL A C 1
ATOM 760 O O . VAL A 1 92 ? -8.261 -5.303 1.647 1.00 95.38 92 VAL A O 1
#

pLDDT: mean 95.65, std 5.21, range [58.69, 98.69]

Solvent-accessible surface area (backbone atoms only — not comparable to full-atom values): 5600 Å² total; per-residue (Å²): 134,87,69,77,62,95,63,65,74,62,55,49,73,59,84,47,80,38,74,70,46,51,52,51,46,51,50,53,48,52,58,52,56,76,68,68,54,66,33,35,40,44,76,66,49,69,71,39,68,59,58,55,51,43,42,72,73,70,32,46,66,48,33,28,19,57,42,65,89,63,65,42,80,39,74,46,54,85,91,46,42,77,80,76,49,86,77,84,58,75,46,112